Protein AF-A0A160FE27-F1 (afdb_monomer)

pLDDT: mean 77.54, std 10.31, range [50.47, 93.31]

Mean predicted aligned error: 14.6 Å

Structure (mmCIF, N/CA/C/O backbone):
data_AF-A0A160FE27-F1
#
_entry.id   AF-A0A160FE27-F1
#
loop_
_atom_site.group_PDB
_atom_site.id
_atom_site.type_symbol
_atom_site.label_atom_id
_atom_site.label_alt_id
_atom_site.label_comp_id
_atom_site.label_asym_id
_atom_site.label_entity_id
_atom_site.label_seq_id
_atom_site.pdbx_PDB_ins_code
_atom_site.Cartn_x
_atom_site.Cartn_y
_atom_site.Cartn_z
_atom_site.occupancy
_atom_site.B_iso_or_equiv
_atom_site.auth_seq_id
_atom_site.auth_comp_id
_atom_site.auth_asym_id
_atom_site.auth_atom_id
_atom_site.pdbx_PDB_model_num
ATOM 1 N N . MET A 1 1 ? 9.679 -8.687 -67.911 1.00 50.47 1 MET A N 1
ATOM 2 C CA . MET A 1 1 ? 8.909 -9.110 -66.719 1.00 50.47 1 MET A CA 1
ATOM 3 C C . MET A 1 1 ? 8.827 -7.931 -65.756 1.00 50.47 1 MET A C 1
ATOM 5 O O . MET A 1 1 ? 9.871 -7.410 -65.397 1.00 50.47 1 MET A O 1
ATOM 9 N N . ARG A 1 2 ? 7.629 -7.444 -65.406 1.00 58.53 2 ARG A N 1
ATOM 10 C CA . ARG A 1 2 ? 7.444 -6.340 -64.442 1.00 58.53 2 ARG A CA 1
ATOM 11 C C . ARG A 1 2 ? 7.060 -6.935 -63.089 1.00 58.53 2 ARG A C 1
ATOM 13 O O . ARG A 1 2 ? 6.018 -7.574 -62.987 1.00 58.53 2 ARG A O 1
ATOM 20 N N . THR A 1 3 ? 7.887 -6.746 -62.067 1.00 68.38 3 THR A N 1
ATOM 21 C CA . THR A 1 3 ? 7.551 -7.116 -60.689 1.00 68.38 3 THR A CA 1
ATOM 22 C C . THR A 1 3 ? 6.647 -6.035 -60.092 1.00 68.38 3 THR A C 1
ATOM 24 O O . THR A 1 3 ? 6.978 -4.851 -60.092 1.00 68.38 3 THR A O 1
ATOM 27 N N . MET A 1 4 ? 5.460 -6.424 -59.623 1.00 64.62 4 MET A N 1
ATO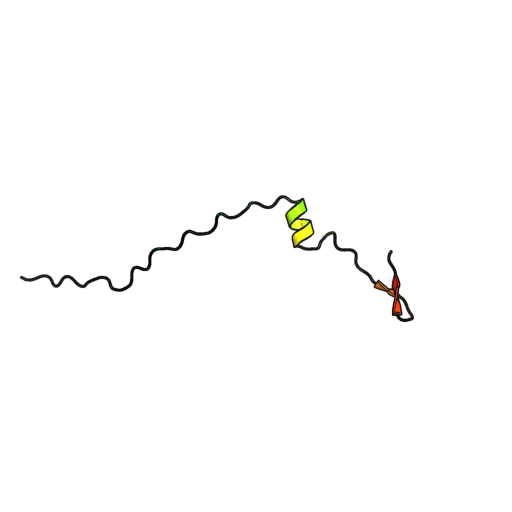M 28 C CA . MET A 1 4 ? 4.571 -5.517 -58.896 1.00 64.62 4 MET A CA 1
ATOM 29 C C . MET A 1 4 ? 5.104 -5.325 -57.476 1.00 64.62 4 MET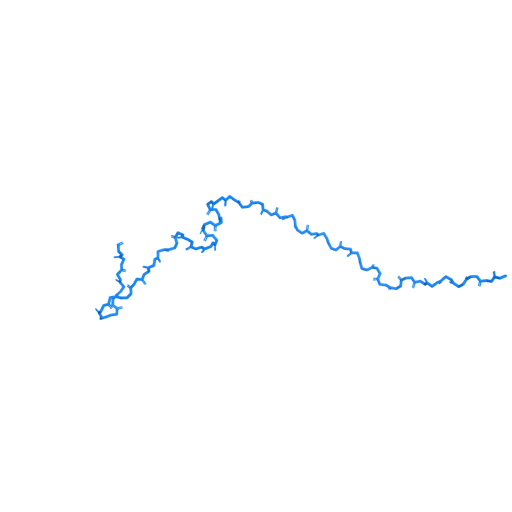 A C 1
ATOM 31 O O . MET A 1 4 ? 5.100 -6.257 -56.673 1.00 64.62 4 MET A O 1
ATOM 35 N N . HIS A 1 5 ? 5.544 -4.111 -57.154 1.00 67.00 5 HIS A N 1
ATOM 36 C CA . HIS A 1 5 ? 5.925 -3.744 -55.795 1.00 67.00 5 HIS A CA 1
ATOM 37 C C . HIS A 1 5 ? 4.650 -3.511 -54.972 1.00 67.00 5 HIS A C 1
ATOM 39 O O . HIS A 1 5 ? 3.997 -2.475 -55.098 1.00 67.00 5 HIS A O 1
ATOM 45 N N . ARG A 1 6 ? 4.249 -4.493 -54.157 1.00 65.75 6 ARG A N 1
ATOM 46 C CA . ARG A 1 6 ? 3.106 -4.360 -53.242 1.00 65.75 6 ARG A CA 1
ATOM 47 C C . ARG A 1 6 ? 3.532 -3.471 -52.069 1.00 65.75 6 ARG A C 1
ATOM 49 O O . ARG A 1 6 ? 4.396 -3.892 -51.301 1.00 65.75 6 ARG A O 1
ATOM 56 N N . PRO A 1 7 ? 2.969 -2.263 -51.887 1.00 65.00 7 PRO A N 1
ATOM 57 C CA . PRO A 1 7 ? 3.327 -1.445 -50.739 1.00 65.00 7 PRO A CA 1
ATOM 58 C C . PRO A 1 7 ? 2.827 -2.134 -49.467 1.00 65.00 7 PRO A C 1
ATOM 60 O O . PRO A 1 7 ? 1.646 -2.482 -49.360 1.00 65.00 7 PRO A O 1
ATOM 63 N N . ALA A 1 8 ? 3.730 -2.346 -48.510 1.00 67.12 8 ALA A N 1
ATOM 64 C CA . ALA A 1 8 ? 3.411 -2.867 -47.188 1.00 67.12 8 ALA A CA 1
ATOM 65 C C . ALA A 1 8 ? 2.559 -1.835 -46.435 1.00 67.12 8 ALA A C 1
ATOM 67 O O . ALA A 1 8 ? 3.069 -0.964 -45.735 1.00 67.12 8 ALA A O 1
ATOM 68 N N . ARG A 1 9 ? 1.239 -1.887 -46.623 1.00 64.94 9 ARG A N 1
ATOM 69 C CA . ARG A 1 9 ? 0.307 -1.065 -45.853 1.00 64.94 9 ARG A CA 1
ATOM 70 C C . ARG A 1 9 ? 0.290 -1.579 -44.410 1.00 64.9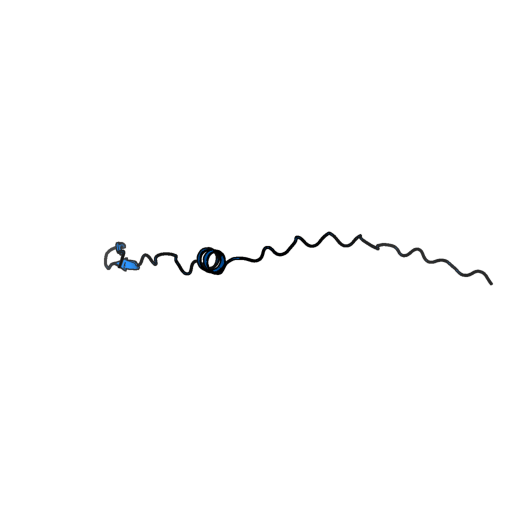4 9 ARG A C 1
ATOM 72 O O . ARG A 1 9 ? 0.011 -2.752 -44.184 1.00 64.94 9 ARG A O 1
ATOM 79 N N . ASN A 1 10 ? 0.539 -0.662 -43.472 1.00 64.94 10 ASN A N 1
ATOM 80 C CA . ASN A 1 10 ? 0.373 -0.789 -42.016 1.00 64.94 10 ASN A CA 1
ATOM 81 C C . ASN A 1 10 ? 1.555 -1.347 -41.205 1.00 64.94 10 ASN A C 1
ATOM 83 O O . ASN A 1 10 ? 1.344 -2.086 -40.245 1.00 64.94 10 ASN A O 1
ATOM 87 N N . GLN A 1 11 ? 2.786 -0.919 -41.489 1.00 68.19 11 GLN A N 1
ATOM 88 C CA . GLN A 1 11 ? 3.847 -0.998 -40.478 1.00 68.19 11 GLN A CA 1
ATOM 89 C C . GLN A 1 11 ? 3.664 0.157 -39.485 1.00 68.19 11 GLN A C 1
ATOM 91 O O . GLN A 1 11 ? 4.185 1.250 -39.678 1.00 68.19 11 GLN A O 1
ATOM 96 N N . LYS A 1 12 ? 2.833 -0.046 -38.455 1.00 73.06 12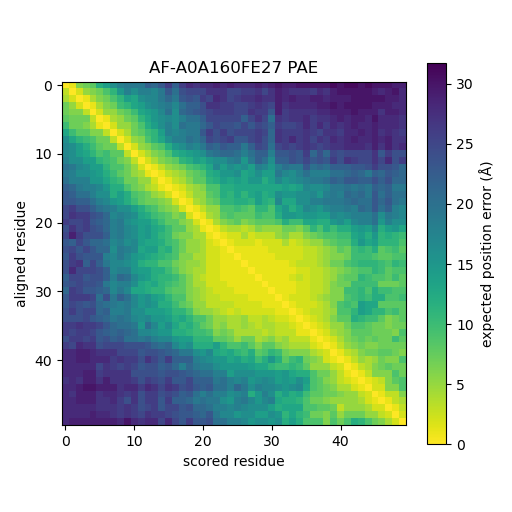 LYS A N 1
ATOM 97 C CA . LYS A 1 12 ? 2.768 0.894 -37.329 1.00 73.06 12 LYS A CA 1
ATOM 98 C C . LYS A 1 12 ? 4.091 0.804 -36.577 1.00 73.06 12 LYS A C 1
ATOM 100 O O . LYS A 1 12 ? 4.491 -0.295 -36.197 1.00 73.06 12 LYS A O 1
ATOM 105 N N . GLU A 1 13 ? 4.735 1.942 -36.350 1.00 77.88 13 GLU A N 1
ATOM 106 C CA . GLU A 1 13 ? 5.951 1.998 -35.544 1.00 77.88 13 GLU A CA 1
ATOM 107 C C . GLU A 1 13 ? 5.688 1.385 -34.158 1.00 77.88 13 GLU A C 1
ATOM 109 O O . GLU A 1 13 ? 4.665 1.694 -33.523 1.00 77.88 13 GLU A O 1
ATOM 114 N N . PRO A 1 14 ? 6.557 0.478 -33.677 1.00 75.19 14 PRO A N 1
ATOM 115 C CA . PRO A 1 14 ? 6.407 -0.085 -32.349 1.00 75.19 14 PRO A CA 1
ATOM 116 C C . PRO A 1 14 ? 6.560 1.041 -31.327 1.00 75.19 14 PRO A C 1
ATOM 118 O O . PRO A 1 14 ? 7.608 1.673 -31.222 1.00 75.19 14 PRO A O 1
ATOM 121 N N . LYS A 1 15 ? 5.495 1.296 -30.558 1.00 82.06 15 LYS A N 1
ATOM 122 C CA . LYS A 1 15 ? 5.536 2.284 -29.476 1.00 82.06 15 LYS A CA 1
ATOM 123 C C . LYS A 1 15 ? 6.659 1.917 -28.498 1.00 82.06 15 LYS A C 1
ATOM 125 O O . LYS A 1 15 ? 6.777 0.735 -28.153 1.00 82.06 15 LYS A O 1
ATOM 130 N N . PRO A 1 16 ? 7.435 2.896 -27.999 1.00 80.31 16 PRO A N 1
ATOM 131 C CA . PRO A 1 16 ? 8.454 2.623 -26.999 1.00 80.31 16 PRO A CA 1
ATOM 132 C C . PRO A 1 16 ? 7.791 1.991 -25.772 1.00 80.31 16 PRO A C 1
ATOM 134 O O . PRO A 1 16 ? 6.864 2.553 -25.177 1.00 80.31 16 PRO A O 1
ATOM 137 N N . LYS A 1 17 ? 8.234 0.78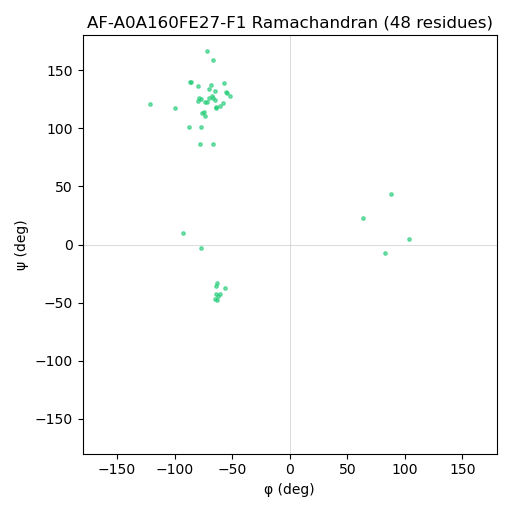1 -25.413 1.00 77.31 17 LYS A N 1
ATOM 138 C CA . LYS A 1 17 ? 7.803 0.127 -24.177 1.00 77.31 17 LYS A CA 1
ATOM 139 C C . LYS A 1 17 ? 8.322 0.983 -23.028 1.00 77.31 17 LYS A C 1
ATOM 141 O O . LYS A 1 17 ? 9.517 1.254 -22.960 1.00 77.31 17 LYS A O 1
ATOM 146 N N . ARG A 1 18 ? 7.426 1.431 -22.144 1.00 75.25 18 ARG A N 1
ATOM 147 C CA . ARG A 1 18 ? 7.831 2.132 -20.920 1.00 75.25 18 ARG A CA 1
ATOM 148 C C . ARG A 1 18 ? 8.823 1.239 -20.177 1.00 75.25 18 ARG A C 1
ATOM 150 O O . ARG A 1 18 ? 8.548 0.048 -20.010 1.00 75.25 18 ARG A O 1
ATOM 157 N N . ALA A 1 19 ? 9.961 1.808 -19.785 1.00 73.62 19 ALA A N 1
ATOM 158 C CA . ALA A 1 19 ? 10.948 1.104 -18.982 1.00 73.62 19 ALA A CA 1
ATOM 159 C C . ALA A 1 19 ? 10.242 0.516 -17.755 1.00 73.62 19 ALA A C 1
ATOM 161 O O . ALA A 1 19 ? 9.479 1.213 -17.076 1.00 73.62 19 ALA A O 1
ATOM 162 N N . ARG A 1 20 ? 10.435 -0.785 -17.524 1.00 72.00 20 ARG A N 1
ATOM 163 C CA . ARG A 1 20 ? 9.958 -1.421 -16.299 1.00 72.00 20 ARG A CA 1
ATOM 164 C C . ARG A 1 20 ? 10.733 -0.767 -15.160 1.00 72.00 20 ARG A C 1
ATOM 166 O O . ARG A 1 20 ? 11.956 -0.784 -15.178 1.00 72.00 20 ARG A O 1
ATOM 173 N N . LYS A 1 21 ? 10.020 -0.109 -14.245 1.00 79.38 21 LYS A N 1
ATOM 174 C CA . LYS A 1 21 ? 10.615 0.313 -12.981 1.00 79.38 21 LYS A CA 1
ATOM 175 C C . LYS A 1 21 ? 10.782 -0.942 -12.143 1.00 79.38 21 LYS A C 1
ATOM 177 O O . LYS A 1 21 ? 9.796 -1.646 -11.919 1.00 79.38 21 LYS A O 1
ATOM 182 N N . ASP A 1 22 ? 12.009 -1.213 -11.731 1.00 84.75 22 ASP A N 1
ATOM 183 C CA . ASP A 1 22 ? 12.265 -2.225 -10.721 1.00 84.75 22 ASP A CA 1
ATOM 184 C C . ASP A 1 22 ? 11.769 -1.667 -9.389 1.00 84.75 22 ASP A C 1
ATOM 186 O O . ASP A 1 22 ? 12.141 -0.563 -8.989 1.00 84.75 22 ASP A O 1
ATOM 190 N N . PHE A 1 23 ? 10.853 -2.392 -8.756 1.00 85.94 23 PHE A N 1
ATOM 191 C CA . PHE A 1 23 ? 10.349 -2.043 -7.437 1.00 85.94 23 PHE A 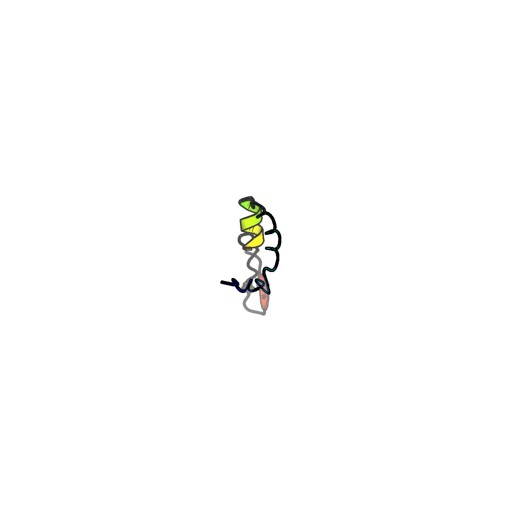CA 1
ATOM 192 C C . PHE A 1 23 ? 11.266 -2.650 -6.380 1.00 85.94 23 PHE A C 1
ATOM 194 O O . PHE A 1 23 ? 11.690 -3.802 -6.498 1.00 85.94 23 PHE A O 1
ATOM 201 N N . SER A 1 24 ? 11.530 -1.896 -5.321 1.00 91.12 24 SER A N 1
ATOM 202 C CA . SER A 1 24 ? 12.102 -2.448 -4.097 1.00 91.12 24 SER A CA 1
ATOM 203 C C . SER A 1 24 ? 11.113 -3.403 -3.419 1.00 91.12 24 SER A C 1
ATOM 205 O O . SER A 1 24 ? 9.898 -3.315 -3.609 1.00 91.12 24 SER A O 1
ATOM 207 N N . GLU A 1 25 ? 11.616 -4.302 -2.572 1.00 90.44 25 GLU A N 1
ATOM 208 C CA . GLU A 1 25 ? 10.769 -5.224 -1.803 1.00 90.44 25 GLU A CA 1
ATOM 209 C C . GLU A 1 25 ? 9.728 -4.478 -0.957 1.00 90.44 25 GLU A C 1
ATOM 211 O O . GLU A 1 25 ? 8.570 -4.886 -0.874 1.00 90.44 25 GLU A O 1
ATOM 216 N N . ARG A 1 26 ? 10.113 -3.329 -0.389 1.00 91.25 26 ARG A N 1
ATOM 217 C CA . ARG A 1 26 ? 9.205 -2.461 0.362 1.00 91.25 26 ARG A CA 1
ATOM 218 C C . ARG A 1 26 ? 8.080 -1.913 -0.513 1.00 91.25 26 ARG A C 1
ATOM 220 O O . ARG A 1 26 ? 6.921 -1.988 -0.122 1.00 91.25 26 ARG A O 1
ATOM 227 N N . GLU A 1 27 ? 8.400 -1.383 -1.690 1.00 90.38 27 GLU A N 1
ATOM 228 C CA . GLU A 1 27 ? 7.384 -0.851 -2.605 1.00 90.38 27 GLU A CA 1
ATOM 229 C C . GLU A 1 27 ? 6.439 -1.948 -3.094 1.00 90.38 27 GLU A C 1
ATOM 231 O O . GLU A 1 27 ? 5.242 -1.705 -3.223 1.00 90.38 27 GLU A O 1
ATOM 236 N N . LEU A 1 28 ? 6.945 -3.166 -3.317 1.00 92.94 28 LEU A N 1
ATOM 237 C CA . LEU A 1 28 ? 6.100 -4.317 -3.629 1.00 92.94 28 LEU A CA 1
ATOM 238 C C . LEU A 1 28 ? 5.151 -4.638 -2.472 1.00 92.94 28 LEU A C 1
ATOM 240 O O . LEU A 1 28 ? 3.965 -4.850 -2.708 1.00 92.94 28 LEU A O 1
ATOM 244 N N . ARG A 1 29 ? 5.631 -4.634 -1.225 1.00 93.31 29 ARG A N 1
ATOM 245 C CA . ARG A 1 29 ? 4.791 -4.886 -0.043 1.00 93.31 29 ARG A CA 1
ATOM 246 C C . ARG A 1 29 ? 3.719 -3.817 0.152 1.00 93.31 29 ARG A C 1
ATOM 248 O O . ARG A 1 29 ? 2.565 -4.164 0.411 1.00 93.31 29 ARG A O 1
ATOM 255 N N . GLU A 1 30 ? 4.070 -2.547 -0.031 1.00 91.56 30 GLU A N 1
ATOM 256 C CA . GLU A 1 30 ? 3.124 -1.428 0.020 1.00 91.56 30 GLU A CA 1
ATOM 257 C C . GLU A 1 30 ? 2.091 -1.523 -1.118 1.00 91.56 30 GLU A C 1
ATOM 259 O O . GLU A 1 30 ? 0.887 -1.448 -0.862 1.00 91.56 30 GLU A O 1
ATOM 264 N N . LEU A 1 31 ? 2.533 -1.781 -2.356 1.00 91.75 31 LEU A N 1
ATOM 265 C CA . LEU A 1 31 ? 1.668 -1.941 -3.533 1.00 91.75 31 LEU A CA 1
ATOM 266 C C . LEU A 1 31 ? 0.691 -3.113 -3.382 1.00 91.75 31 LEU A C 1
ATOM 268 O O . LEU A 1 31 ? -0.487 -2.991 -3.715 1.00 91.75 31 LEU A O 1
ATOM 272 N N . MET A 1 32 ? 1.172 -4.241 -2.859 1.00 92.62 32 MET A N 1
ATOM 273 C CA . MET A 1 32 ? 0.368 -5.438 -2.601 1.00 92.62 32 MET A CA 1
ATOM 274 C C . MET A 1 32 ? -0.493 -5.308 -1.337 1.00 92.62 32 MET A C 1
ATOM 276 O O . MET A 1 32 ? -1.260 -6.216 -1.018 1.00 92.62 32 MET A O 1
ATOM 280 N N . GLY A 1 33 ? -0.382 -4.194 -0.604 1.00 91.06 33 GLY A N 1
ATOM 281 C CA . GLY A 1 33 ? -1.123 -3.956 0.630 1.00 91.06 33 GLY A CA 1
ATOM 282 C C . GLY A 1 33 ? -0.774 -4.937 1.748 1.00 91.06 33 GLY A C 1
ATOM 283 O O . GLY A 1 33 ? -1.589 -5.132 2.647 1.00 91.06 33 GLY A O 1
ATOM 284 N N . MET A 1 34 ? 0.412 -5.552 1.704 1.00 90.12 34 MET A N 1
ATOM 285 C CA . MET A 1 34 ? 0.860 -6.522 2.711 1.00 90.12 34 MET A CA 1
ATOM 286 C C . MET A 1 34 ? 0.991 -5.879 4.092 1.00 90.12 34 MET A C 1
ATOM 288 O O . MET A 1 34 ? 0.696 -6.516 5.098 1.00 90.12 34 MET A O 1
ATOM 292 N N . ASP A 1 35 ? 1.360 -4.599 4.130 1.00 87.81 35 ASP A N 1
ATOM 293 C CA . ASP A 1 35 ? 1.505 -3.829 5.367 1.00 87.81 35 ASP A CA 1
ATOM 294 C C . ASP A 1 35 ? 0.214 -3.074 5.748 1.00 87.81 35 ASP A C 1
ATOM 296 O O . ASP A 1 35 ? 0.209 -2.237 6.652 1.00 87.81 35 ASP A O 1
ATOM 300 N N . ARG A 1 36 ? -0.911 -3.343 5.065 1.00 84.88 36 ARG A N 1
ATOM 301 C CA . ARG A 1 36 ? -2.180 -2.664 5.340 1.00 84.88 36 ARG A CA 1
ATOM 302 C C . ARG A 1 36 ? -2.823 -3.234 6.613 1.00 84.88 36 ARG A C 1
ATOM 304 O O . ARG A 1 36 ? -3.084 -4.437 6.674 1.00 84.88 36 ARG A O 1
ATOM 311 N N . PRO A 1 37 ? -3.158 -2.402 7.617 1.00 82.81 37 PRO A N 1
ATOM 312 C CA . PRO A 1 37 ? -3.808 -2.888 8.826 1.00 82.81 37 PRO A CA 1
ATOM 313 C C . PRO A 1 37 ? -5.201 -3.445 8.510 1.00 82.81 37 PRO A C 1
ATOM 315 O O . PRO A 1 37 ? -6.013 -2.813 7.829 1.00 82.81 37 PRO A O 1
ATOM 318 N N . VAL A 1 38 ? -5.496 -4.636 9.036 1.00 81.88 38 VAL A N 1
ATOM 319 C CA . VAL A 1 38 ? -6.817 -5.259 8.913 1.00 81.88 38 VAL A CA 1
ATOM 320 C C . VAL A 1 38 ? -7.703 -4.770 10.053 1.00 81.88 38 VAL A C 1
ATOM 322 O O . VAL A 1 38 ? -7.627 -5.267 11.177 1.00 81.88 38 VAL A O 1
ATOM 325 N N . TYR A 1 39 ? -8.583 -3.814 9.761 1.00 75.38 39 TYR A N 1
ATOM 326 C CA . TYR A 1 39 ? -9.605 -3.394 10.714 1.00 75.38 39 TYR A CA 1
ATOM 327 C C . TYR A 1 39 ? -10.685 -4.470 10.811 1.00 75.38 39 TYR A C 1
ATOM 329 O O . TYR A 1 39 ? -11.466 -4.679 9.880 1.00 75.38 39 TYR A O 1
ATOM 337 N N . ARG A 1 40 ? -10.751 -5.164 11.948 1.00 75.44 40 ARG A N 1
ATOM 338 C CA . ARG A 1 40 ? -11.866 -6.072 12.229 1.00 75.44 40 ARG A CA 1
ATOM 339 C C . ARG A 1 40 ? -13.012 -5.283 12.853 1.00 75.44 40 ARG A C 1
ATOM 341 O O . ARG A 1 40 ? -12.801 -4.414 13.699 1.00 75.44 40 ARG A O 1
ATOM 348 N N . ARG A 1 41 ? -14.244 -5.606 12.458 1.00 73.81 41 ARG A N 1
ATOM 349 C CA . ARG A 1 41 ? -15.435 -5.146 13.180 1.00 73.81 41 ARG A CA 1
ATOM 350 C C . ARG A 1 41 ? -15.616 -6.024 14.415 1.00 73.81 41 ARG A C 1
ATOM 352 O O . ARG A 1 41 ? -15.634 -7.250 14.310 1.00 73.81 41 ARG A O 1
ATOM 359 N N . GLY A 1 42 ? -15.710 -5.404 15.584 1.00 75.06 42 GLY A N 1
ATOM 360 C CA . GLY A 1 42 ? -16.108 -6.080 16.811 1.00 75.06 42 GLY A CA 1
ATOM 361 C C . GLY A 1 42 ? -17.598 -6.430 16.805 1.00 75.06 42 GLY A C 1
ATOM 362 O O . GLY A 1 42 ? -18.379 -5.920 15.997 1.00 75.06 42 GLY A O 1
ATOM 363 N N . LYS A 1 43 ? -18.010 -7.283 17.748 1.00 74.69 43 LYS A N 1
ATOM 364 C CA . LYS A 1 43 ? -19.430 -7.515 18.046 1.00 74.69 43 LYS A CA 1
ATOM 365 C C . LYS A 1 43 ? -20.034 -6.170 18.489 1.00 74.69 43 LYS A C 1
ATOM 367 O O . LYS A 1 43 ? -19.532 -5.581 19.440 1.00 74.69 43 LYS A O 1
ATOM 372 N N . GLY A 1 44 ? -21.028 -5.658 17.756 1.00 83.88 44 GLY A N 1
ATOM 373 C CA . GLY A 1 44 ? -21.598 -4.314 17.964 1.00 83.88 44 GLY A CA 1
ATOM 374 C C . GLY A 1 44 ? -21.160 -3.237 16.957 1.00 83.88 44 GLY A C 1
ATOM 375 O O . GLY A 1 44 ? -21.526 -2.081 17.115 1.00 83.88 44 GLY A O 1
ATOM 376 N N . GLY A 1 45 ? -20.392 -3.580 15.915 1.00 79.06 45 GLY A N 1
ATOM 377 C CA . GLY A 1 45 ? -20.110 -2.667 14.795 1.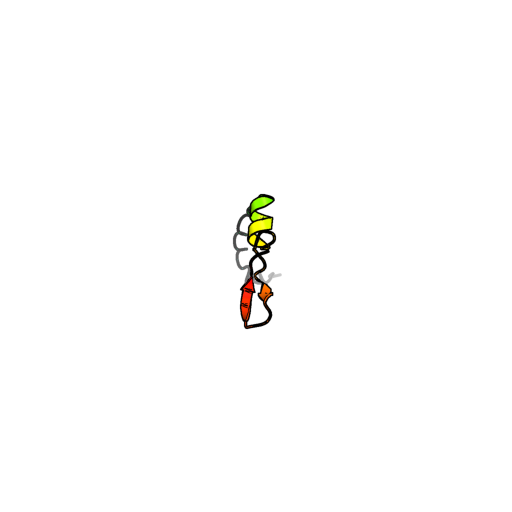00 79.06 45 GLY A CA 1
ATOM 378 C C . GLY A 1 45 ? -18.973 -1.665 15.022 1.00 79.06 45 GLY A C 1
ATOM 379 O O . GLY A 1 45 ? -18.552 -1.018 14.065 1.00 79.06 45 GLY A O 1
ATOM 380 N N . ALA A 1 46 ? -18.420 -1.587 16.234 1.00 79.56 46 ALA A N 1
ATOM 381 C CA . ALA A 1 46 ? -17.230 -0.791 16.521 1.00 79.56 46 ALA A CA 1
ATOM 382 C C . ALA A 1 46 ? -15.978 -1.379 15.841 1.00 79.56 46 ALA A C 1
ATOM 384 O O . ALA A 1 46 ? -15.754 -2.595 15.866 1.00 79.56 46 ALA A O 1
ATOM 385 N N . PHE A 1 47 ? -15.142 -0.522 15.251 1.00 74.31 47 PHE A N 1
ATOM 386 C CA . PHE A 1 47 ? -13.840 -0.924 14.716 1.00 74.31 47 PHE A CA 1
ATOM 387 C C . PHE A 1 47 ? -12.877 -1.271 15.858 1.00 74.31 47 PHE A C 1
ATOM 389 O O . PHE A 1 47 ? -12.772 -0.533 16.834 1.00 74.31 47 PHE A O 1
ATOM 396 N N . ARG A 1 48 ? -12.169 -2.399 15.737 1.00 67.56 48 ARG A N 1
ATOM 397 C CA . ARG A 1 48 ? -11.108 -2.810 16.665 1.00 67.56 48 ARG A CA 1
ATOM 398 C C . ARG A 1 48 ? -9.802 -2.990 15.900 1.00 67.56 48 ARG A C 1
ATOM 400 O O . ARG A 1 48 ? -9.727 -3.811 14.984 1.00 67.56 48 ARG A O 1
ATOM 407 N N . GLN A 1 49 ? -8.789 -2.232 16.301 1.00 68.31 49 GLN A N 1
ATOM 408 C CA . GLN A 1 49 ? -7.395 -2.526 15.986 1.00 68.31 49 GLN A CA 1
ATOM 409 C C . GLN A 1 49 ? -6.923 -3.619 16.958 1.00 68.31 49 GLN A C 1
ATOM 411 O O . GLN A 1 49 ? -7.315 -3.601 18.126 1.00 68.31 49 GLN A O 1
ATOM 416 N N . ARG A 1 50 ? -6.198 -4.620 16.453 1.00 64.12 50 ARG A N 1
ATOM 417 C CA . ARG A 1 50 ? -5.537 -5.631 17.288 1.00 64.12 50 ARG A CA 1
ATOM 418 C C .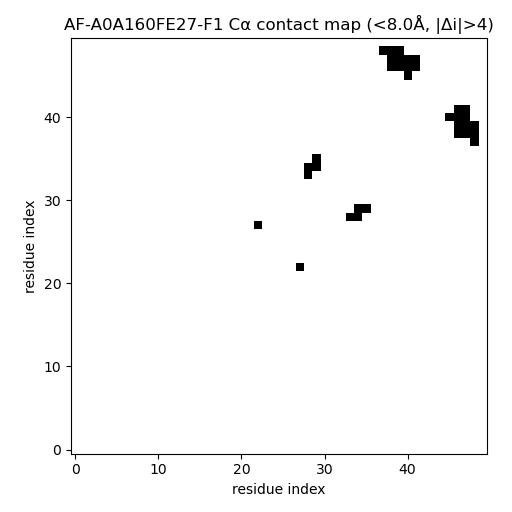 ARG A 1 50 ? -4.199 -5.112 1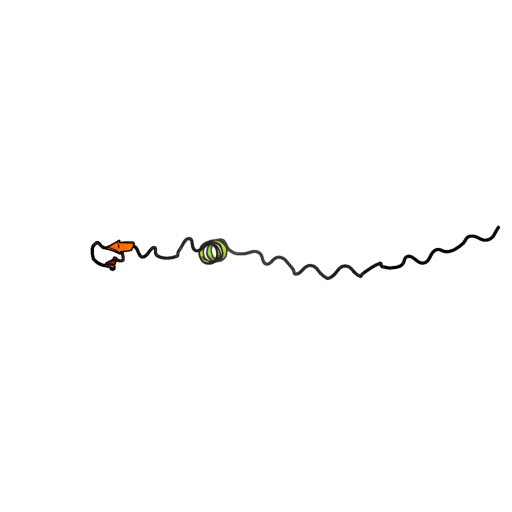7.777 1.00 64.12 50 ARG A C 1
ATOM 420 O O . ARG A 1 50 ? -3.565 -4.383 16.983 1.00 64.12 50 ARG A O 1
#

Sequence (50 aa):
MRTMHRPARNQKEPKPKRARKDFSERELRELMGMDRPVYRRGKGGAFRQR

Secondary structure (DSSP, 8-state):
--------TT-PPPPPPPPPPPPPHHHHHHHTTTT----EEPTTS-EE--

Foldseek 3Di:
DDDDDDPPPDPDPPDDDPPDDDDDPVRVCVVVCVVPFDFDQDDPRDTDGD

Solvent-accessible surface area (backbone atoms only — not comparable to full-atom values): 3673 Å² total; per-residue (Å²): 138,84,84,82,82,77,78,82,81,80,80,70,78,81,73,82,75,77,78,80,77,85,72,53,74,64,55,47,34,59,76,70,44,70,79,57,84,76,75,42,69,41,95,86,72,47,78,38,80,130

Radius of gyration: 27.76 Å; Cα contacts (8 Å, |Δi|>4): 17; chains: 1; bounding box: 34×12×85 Å